Protein AF-A0A2S8G093-F1 (afdb_monomer_lite)

Secondary structure (DSSP, 8-state):
--HHHHHHTTSS--HHHHHHHHHHHHHHHHHHHHHHHHHHHHHHHHHHHHHHHHHHHTTS--------

InterPro domains:
  IPR003369 Sec-independent protein translocase protein TatA/B/E [PF02416] (12-58)
  IPR006312 Sec-independent protein translocase protein TatA/E [MF_00236] (10-67)
  IPR006312 Sec-independent protein translocase protein TatA/E [TIGR01411] (12-57)

Radius of gyration: 23.88 Å; chains: 1; bounding box: 56×29×62 Å

Foldseek 3Di:
DCVVVVCCVPVDCDPVVVVVVVVVCCVVQNPPRVVVVVVVVVVVVVVVVVVVVVVVCVVPPDDPPPDD

Structure (mmCIF, N/CA/C/O backbone):
data_AF-A0A2S8G093-F1
#
_entry.id   AF-A0A2S8G093-F1
#
loop_
_atom_site.group_PDB
_atom_site.id
_atom_site.type_symbol
_atom_site.label_atom_id
_atom_site.label_alt_id
_atom_site.label_comp_id
_atom_site.label_asym_id
_atom_site.label_entity_id
_atom_site.label_seq_id
_atom_site.pdbx_PDB_ins_code
_atom_site.Cartn_x
_atom_site.Cartn_y
_atom_site.Cartn_z
_atom_site.occupancy
_atom_site.B_iso_or_equiv
_atom_site.auth_seq_id
_atom_site.auth_comp_id
_atom_site.auth_asym_id
_atom_site.auth_atom_id
_atom_site.pdbx_PDB_model_num
ATOM 1 N N . MET A 1 1 ? 22.217 11.839 -22.946 1.00 57.41 1 MET A N 1
ATOM 2 C CA . MET A 1 1 ? 20.748 12.023 -22.792 1.00 57.41 1 MET A CA 1
ATOM 3 C C . MET A 1 1 ? 20.111 10.946 -21.909 1.00 57.41 1 MET A C 1
ATOM 5 O O . MET A 1 1 ? 18.966 11.112 -21.516 1.00 57.41 1 MET A O 1
ATOM 9 N N . ASN A 1 2 ? 20.842 9.888 -21.539 1.00 61.47 2 ASN A N 1
ATOM 10 C CA . ASN A 1 2 ? 20.325 8.766 -20.749 1.00 61.47 2 ASN A CA 1
ATOM 11 C C . ASN A 1 2 ? 20.771 8.817 -19.272 1.00 61.47 2 ASN A C 1
ATOM 13 O O . ASN A 1 2 ? 20.285 8.039 -18.461 1.00 61.47 2 ASN A O 1
ATOM 17 N N . ASP A 1 3 ? 21.643 9.759 -18.905 1.00 57.25 3 ASP A N 1
ATOM 18 C CA . ASP A 1 3 ? 22.225 9.852 -17.559 1.00 57.25 3 ASP A CA 1
ATOM 19 C C . ASP A 1 3 ? 21.235 10.374 -16.504 1.00 57.25 3 ASP A C 1
ATOM 21 O O . ASP A 1 3 ? 21.292 9.966 -15.350 1.00 57.25 3 ASP A O 1
ATOM 25 N N . LEU A 1 4 ? 20.252 11.197 -16.897 1.00 58.47 4 LEU A N 1
ATOM 26 C CA . LEU A 1 4 ? 19.180 11.653 -16.000 1.00 58.47 4 LEU A CA 1
ATOM 27 C C . LEU A 1 4 ? 18.236 10.505 -15.590 1.00 58.47 4 LEU A C 1
ATOM 29 O O . LEU A 1 4 ? 17.748 10.479 -14.464 1.00 58.47 4 LEU A O 1
ATOM 33 N N . ALA A 1 5 ? 18.027 9.527 -16.481 1.00 62.16 5 ALA A N 1
ATOM 34 C CA . ALA A 1 5 ? 17.246 8.325 -16.186 1.00 62.16 5 ALA A CA 1
ATOM 35 C C . ALA A 1 5 ? 17.982 7.389 -15.211 1.00 62.16 5 ALA A C 1
ATOM 37 O O . ALA A 1 5 ? 17.351 6.741 -14.381 1.00 62.16 5 ALA A O 1
ATOM 38 N N . LEU A 1 6 ? 19.317 7.362 -15.272 1.00 61.03 6 LEU A N 1
ATOM 39 C CA . LEU A 1 6 ? 20.152 6.597 -14.348 1.00 61.03 6 LEU A CA 1
ATOM 40 C C . LEU A 1 6 ? 20.246 7.264 -12.963 1.00 61.03 6 LEU A C 1
ATOM 42 O O . LEU A 1 6 ? 20.265 6.573 -11.950 1.00 61.03 6 LEU A O 1
ATOM 46 N N . PHE A 1 7 ? 20.237 8.601 -12.902 1.00 56.69 7 PHE A N 1
ATOM 47 C CA . PHE A 1 7 ? 20.207 9.351 -11.639 1.00 56.69 7 PHE A CA 1
ATOM 48 C C . PHE A 1 7 ? 18.863 9.246 -10.897 1.00 56.69 7 PHE A C 1
ATOM 50 O O . PHE A 1 7 ? 18.866 9.200 -9.667 1.00 56.69 7 PHE A O 1
ATOM 57 N N . GLY A 1 8 ? 17.734 9.131 -11.610 1.00 60.03 8 GLY A N 1
ATOM 58 C CA . GLY A 1 8 ? 16.435 8.801 -11.001 1.00 60.03 8 GLY A CA 1
ATOM 59 C C . GLY A 1 8 ? 16.434 7.436 -10.302 1.00 60.03 8 GLY A C 1
ATOM 60 O O . GLY A 1 8 ? 15.883 7.310 -9.219 1.00 60.03 8 GLY A O 1
ATOM 61 N N . PHE A 1 9 ? 17.165 6.468 -10.863 1.00 59.81 9 PHE A N 1
ATOM 62 C CA . PHE A 1 9 ? 17.297 5.103 -10.344 1.00 59.81 9 PHE A CA 1
ATOM 63 C C . PHE A 1 9 ? 18.199 4.983 -9.092 1.00 59.81 9 PHE A C 1
ATOM 65 O O . PHE A 1 9 ? 18.160 3.968 -8.402 1.00 59.81 9 PHE A O 1
ATOM 72 N N . ILE A 1 10 ? 19.045 5.983 -8.796 1.00 60.25 10 ILE A N 1
ATOM 73 C CA . ILE A 1 10 ? 20.079 5.910 -7.735 1.00 60.25 10 ILE A CA 1
ATOM 74 C C . ILE A 1 10 ? 19.887 6.987 -6.639 1.00 60.25 10 ILE A C 1
ATOM 76 O O . ILE A 1 10 ? 20.437 6.859 -5.546 1.00 60.25 10 ILE A O 1
ATOM 80 N N . GLY A 1 11 ? 19.081 8.030 -6.877 1.00 63.75 11 GLY A N 1
ATOM 81 C CA . GLY A 1 11 ? 18.924 9.179 -5.967 1.00 63.75 11 GLY A CA 1
ATOM 82 C C . GLY A 1 11 ? 17.887 9.045 -4.841 1.00 63.75 11 GLY A C 1
ATOM 83 O O . GLY A 1 11 ? 17.804 9.931 -3.991 1.00 63.75 11 GLY A O 1
ATOM 84 N N . GLY A 1 12 ? 17.096 7.973 -4.811 1.00 68.75 12 GLY A N 1
ATOM 85 C CA . GLY A 1 12 ? 16.050 7.740 -3.810 1.00 68.75 12 GLY A CA 1
ATOM 86 C C . GLY A 1 12 ? 14.909 6.907 -4.385 1.00 68.75 12 GLY A C 1
ATOM 87 O O . GLY A 1 12 ? 14.782 6.803 -5.599 1.00 68.75 12 GLY A O 1
ATOM 88 N N . ILE A 1 13 ? 14.081 6.305 -3.524 1.00 71.44 13 ILE A N 1
ATOM 89 C CA . ILE A 1 13 ? 12.854 5.632 -3.975 1.00 71.44 13 ILE A CA 1
ATOM 90 C C . ILE A 1 13 ? 11.914 6.713 -4.514 1.00 71.44 13 ILE A C 1
ATOM 92 O O . ILE A 1 13 ? 11.222 7.394 -3.755 1.00 71.44 13 ILE A O 1
ATOM 96 N N . GLY A 1 14 ? 11.940 6.909 -5.826 1.00 81.00 14 GLY A N 1
ATOM 97 C CA . GLY A 1 14 ? 11.042 7.793 -6.534 1.00 81.00 14 GLY A CA 1
ATOM 98 C C . GLY A 1 14 ? 9.684 7.139 -6.767 1.00 81.00 14 GLY A C 1
ATOM 99 O O . GLY A 1 14 ? 9.442 5.950 -6.534 1.00 81.00 14 GLY A O 1
ATOM 100 N N . MET A 1 15 ? 8.752 7.947 -7.264 1.00 84.12 15 MET A N 1
ATOM 101 C CA . MET A 1 15 ? 7.414 7.476 -7.625 1.00 84.12 15 MET A CA 1
ATOM 102 C C . MET A 1 15 ? 7.459 6.415 -8.739 1.00 84.12 15 MET A C 1
ATOM 104 O O . MET A 1 15 ? 6.575 5.564 -8.818 1.00 84.12 15 MET A O 1
ATOM 108 N N . GLN A 1 16 ? 8.505 6.427 -9.568 1.00 83.44 16 GLN A N 1
ATOM 109 C CA . GLN A 1 16 ? 8.698 5.472 -10.654 1.00 83.44 16 GLN A CA 1
ATOM 110 C C . GLN A 1 16 ? 9.042 4.069 -10.132 1.00 83.44 16 GLN A C 1
ATOM 112 O O . GLN A 1 16 ? 8.436 3.092 -10.575 1.00 83.44 16 GLN A O 1
ATOM 117 N N . GLU A 1 17 ? 9.933 3.960 -9.146 1.00 84.44 17 GLU A N 1
ATOM 118 C CA . GLU A 1 17 ? 10.283 2.702 -8.477 1.00 84.44 17 GLU A CA 1
ATOM 119 C C . GLU A 1 17 ? 9.059 2.099 -7.776 1.00 84.44 17 GLU A C 1
ATOM 121 O O . GLU A 1 17 ? 8.795 0.902 -7.901 1.00 84.44 17 GLU A O 1
ATOM 126 N N . MET A 1 18 ? 8.262 2.939 -7.105 1.00 89.25 18 MET A N 1
ATOM 127 C CA . MET A 1 18 ? 7.016 2.518 -6.453 1.00 89.25 18 MET A CA 1
ATOM 128 C C . MET A 1 18 ? 6.000 1.945 -7.449 1.00 89.25 18 MET A C 1
ATOM 130 O O . MET A 1 18 ? 5.360 0.932 -7.160 1.00 89.25 18 MET A O 1
ATOM 134 N N . ILE A 1 19 ? 5.865 2.551 -8.634 1.00 91.69 19 ILE A N 1
ATOM 135 C CA . ILE A 1 19 ? 4.981 2.042 -9.694 1.00 91.69 19 ILE A CA 1
ATOM 136 C C . ILE A 1 19 ? 5.493 0.703 -10.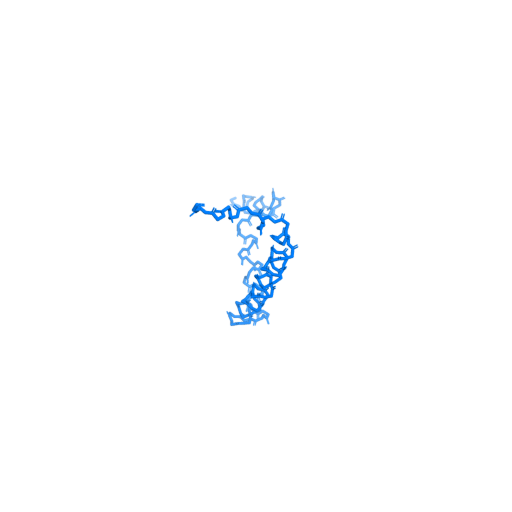231 1.00 91.69 19 ILE A C 1
ATOM 138 O O . ILE A 1 19 ? 4.705 -0.229 -10.379 1.00 91.69 19 ILE A O 1
ATOM 142 N N . ILE A 1 20 ? 6.798 0.575 -10.488 1.00 91.94 20 ILE A N 1
ATOM 143 C CA . ILE A 1 20 ? 7.393 -0.683 -10.966 1.00 91.94 20 ILE A CA 1
ATOM 144 C C . ILE A 1 20 ? 7.166 -1.802 -9.942 1.00 91.94 20 ILE A C 1
ATOM 146 O O . ILE A 1 20 ? 6.716 -2.890 -10.304 1.00 91.94 20 ILE A O 1
ATOM 150 N N . PHE A 1 21 ? 7.404 -1.525 -8.660 1.00 91.00 21 PHE A N 1
ATOM 151 C CA . PHE A 1 21 ? 7.155 -2.475 -7.579 1.00 91.00 21 PHE A CA 1
ATOM 152 C C . PHE A 1 21 ? 5.675 -2.875 -7.493 1.00 91.00 21 PHE A C 1
ATOM 154 O O . PHE A 1 21 ? 5.358 -4.063 -7.394 1.00 91.00 21 PHE A O 1
ATOM 161 N N . LEU A 1 22 ? 4.758 -1.909 -7.606 1.00 92.50 22 LEU A N 1
ATOM 162 C CA . LEU A 1 22 ? 3.320 -2.171 -7.625 1.00 92.50 22 LEU A CA 1
ATOM 163 C C . LEU A 1 22 ? 2.924 -3.074 -8.800 1.00 92.50 22 LEU A C 1
ATOM 165 O O . LEU A 1 22 ? 2.147 -4.008 -8.609 1.00 92.50 22 LEU A O 1
ATOM 169 N N . VAL A 1 23 ? 3.473 -2.841 -9.995 1.00 94.69 23 VAL A N 1
ATOM 170 C CA . VAL A 1 23 ? 3.219 -3.692 -11.167 1.00 94.69 23 VAL A CA 1
ATOM 171 C C . VAL A 1 23 ? 3.729 -5.114 -10.933 1.00 94.69 23 VAL A C 1
ATOM 173 O O . VAL A 1 23 ? 3.005 -6.063 -11.224 1.00 94.69 23 VAL A O 1
ATOM 176 N N . ILE A 1 24 ? 4.921 -5.291 -10.356 1.00 94.88 24 ILE A N 1
ATOM 177 C CA . ILE A 1 24 ? 5.451 -6.625 -10.028 1.00 94.88 24 ILE A CA 1
ATOM 178 C C . ILE A 1 24 ? 4.530 -7.350 -9.039 1.00 94.88 24 ILE A C 1
ATOM 180 O O . ILE A 1 24 ? 4.165 -8.505 -9.271 1.00 94.88 24 ILE A O 1
ATOM 184 N N . LEU A 1 25 ? 4.097 -6.678 -7.968 1.00 94.31 25 LEU A N 1
ATOM 185 C CA . LEU A 1 25 ? 3.145 -7.262 -7.020 1.00 94.31 25 LEU A CA 1
ATOM 186 C C . LEU A 1 25 ? 1.804 -7.600 -7.686 1.00 94.31 25 LEU A C 1
ATOM 188 O O . LEU A 1 25 ? 1.220 -8.642 -7.394 1.00 94.31 25 LEU A O 1
ATOM 192 N N . LEU A 1 26 ? 1.323 -6.757 -8.600 1.00 94.50 26 LEU A N 1
ATOM 193 C CA . LEU A 1 26 ? 0.109 -7.023 -9.369 1.00 94.50 26 LEU A CA 1
ATOM 194 C C . LEU A 1 26 ? 0.265 -8.209 -10.323 1.00 94.50 26 LEU A C 1
ATOM 196 O O . LEU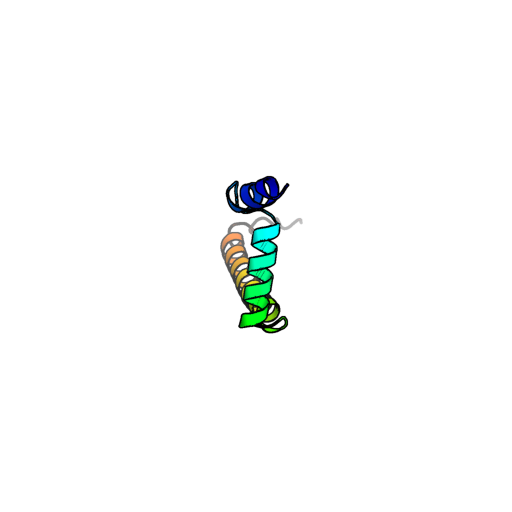 A 1 26 ? -0.710 -8.920 -10.530 1.00 94.50 26 LEU A O 1
ATOM 200 N N . LEU A 1 27 ? 1.447 -8.462 -10.882 1.00 95.00 27 LEU A N 1
ATOM 201 C CA . LEU A 1 27 ? 1.687 -9.649 -11.708 1.00 95.00 27 LEU A CA 1
ATOM 202 C C . LEU A 1 27 ? 1.741 -10.932 -10.868 1.00 95.00 27 LEU A C 1
ATOM 204 O O . LEU A 1 27 ? 1.215 -11.956 -11.293 1.00 95.00 27 LEU A O 1
ATOM 208 N N . LEU A 1 28 ? 2.335 -10.875 -9.673 1.00 94.88 28 LEU A N 1
ATOM 209 C CA . LEU A 1 28 ? 2.441 -12.026 -8.768 1.00 94.88 28 LEU A CA 1
ATOM 210 C C . LEU A 1 28 ? 1.103 -12.386 -8.112 1.00 94.88 28 LEU A C 1
ATOM 212 O O . LEU A 1 28 ? 0.720 -13.552 -8.066 1.00 94.88 28 LEU A O 1
ATOM 216 N N . PHE A 1 29 ? 0.397 -11.385 -7.586 1.00 93.19 29 PHE A N 1
ATOM 217 C CA . PHE A 1 29 ? -0.829 -11.584 -6.812 1.00 93.19 29 PHE A CA 1
ATOM 218 C C . PHE A 1 29 ? -2.102 -11.333 -7.630 1.00 93.19 29 PHE A C 1
ATOM 220 O O . PHE A 1 29 ? -3.168 -11.840 -7.283 1.00 93.19 29 PHE A O 1
ATOM 227 N N . GLY A 1 30 ? -2.032 -10.573 -8.720 1.00 90.31 30 GLY A N 1
ATOM 228 C CA . GLY A 1 30 ? -3.200 -10.141 -9.485 1.00 90.31 30 GLY A CA 1
ATOM 229 C C . GLY A 1 30 ? -3.872 -8.893 -8.904 1.00 90.31 30 GLY A C 1
ATOM 230 O O . GLY A 1 30 ? -3.785 -8.590 -7.710 1.00 90.31 30 GLY A O 1
ATOM 231 N N . SER A 1 31 ? -4.633 -8.192 -9.749 1.00 90.69 31 SER A N 1
ATOM 232 C CA . SER A 1 31 ? -5.396 -6.988 -9.379 1.00 90.69 31 SER A CA 1
ATOM 233 C C . SER A 1 31 ? -6.505 -7.237 -8.358 1.00 90.69 31 SER A C 1
ATOM 235 O O . SER A 1 31 ? -6.991 -6.298 -7.736 1.00 90.69 31 SER A O 1
ATOM 237 N N . THR A 1 32 ? -6.912 -8.490 -8.161 1.00 90.75 32 THR A N 1
ATOM 238 C CA . THR A 1 32 ? -8.024 -8.854 -7.274 1.00 90.75 32 THR A CA 1
ATOM 239 C C . THR A 1 32 ? -7.560 -9.247 -5.871 1.00 90.75 32 THR A C 1
ATOM 241 O O . THR A 1 32 ? -8.248 -8.944 -4.896 1.00 90.75 32 THR A O 1
ATOM 244 N N . LYS A 1 33 ? -6.395 -9.902 -5.737 1.00 91.19 33 LYS A N 1
ATOM 245 C CA . LYS A 1 33 ? -5.911 -10.406 -4.439 1.00 91.19 33 LYS A CA 1
ATOM 246 C C . LYS A 1 33 ? -5.346 -9.288 -3.567 1.00 91.19 33 LYS A C 1
ATOM 248 O O . LYS A 1 33 ? -5.675 -9.244 -2.387 1.00 91.19 33 LYS A O 1
ATOM 253 N N . LEU A 1 34 ? -4.572 -8.363 -4.140 1.00 92.25 34 LEU A N 1
ATOM 254 C CA . LEU A 1 34 ? -3.989 -7.226 -3.411 1.00 92.25 34 LEU A CA 1
ATOM 255 C C . LEU A 1 34 ? -5.062 -6.387 -2.683 1.00 92.25 34 LEU A C 1
ATOM 257 O O . LEU A 1 34 ? -4.971 -6.247 -1.463 1.00 92.25 34 LEU A O 1
ATOM 261 N N . PRO A 1 35 ? -6.129 -5.905 -3.357 1.00 89.25 35 PRO A N 1
ATOM 262 C CA . PRO A 1 35 ? -7.188 -5.151 -2.686 1.00 89.25 35 PRO A CA 1
ATOM 263 C C . PRO A 1 35 ? -7.996 -5.998 -1.702 1.00 89.25 35 PRO A C 1
ATOM 265 O O . PRO A 1 35 ? -8.435 -5.487 -0.677 1.00 89.25 35 PRO A O 1
ATOM 268 N N . SER A 1 36 ? -8.207 -7.286 -1.991 1.00 93.69 36 SER A N 1
ATOM 269 C CA . SER A 1 36 ? -8.925 -8.186 -1.083 1.00 93.69 36 SER A CA 1
ATOM 270 C C . SER A 1 36 ? -8.178 -8.372 0.240 1.00 93.69 36 SER A C 1
ATOM 272 O O . SER A 1 36 ? -8.805 -8.297 1.292 1.00 93.69 36 SER A O 1
ATOM 274 N N . LEU A 1 37 ? -6.856 -8.567 0.187 1.00 93.38 37 LEU A N 1
ATOM 275 C CA . LEU A 1 37 ? -5.997 -8.695 1.368 1.00 93.38 37 LEU A CA 1
ATOM 276 C C . LEU A 1 37 ? -5.949 -7.392 2.173 1.00 93.38 37 LEU A C 1
ATOM 278 O O . LEU A 1 37 ? -6.074 -7.418 3.394 1.00 93.38 37 LEU A O 1
ATOM 282 N N . MET A 1 38 ? -5.831 -6.242 1.497 1.00 93.56 38 MET A N 1
ATOM 283 C CA . MET A 1 38 ? -5.892 -4.940 2.171 1.00 93.56 38 MET A CA 1
ATOM 284 C C . MET A 1 38 ? -7.240 -4.714 2.857 1.00 93.56 38 MET A C 1
ATOM 286 O O . MET A 1 38 ? -7.270 -4.196 3.969 1.00 93.56 38 MET A O 1
ATOM 290 N N . ARG A 1 39 ? -8.355 -5.109 2.227 1.00 94.75 39 ARG A N 1
ATOM 291 C CA . ARG A 1 39 ? -9.695 -4.978 2.820 1.00 94.75 39 ARG A CA 1
ATOM 292 C C . ARG A 1 39 ? -9.844 -5.829 4.076 1.00 94.75 39 ARG A C 1
ATOM 294 O O . ARG A 1 39 ? -10.280 -5.294 5.088 1.00 94.75 39 ARG A O 1
ATOM 301 N N . SER A 1 40 ? -9.454 -7.105 4.037 1.00 95.31 40 SER A N 1
ATOM 302 C CA . SER A 1 40 ? -9.536 -7.974 5.219 1.00 95.31 40 SER A CA 1
ATOM 303 C C . SER A 1 40 ? -8.608 -7.496 6.337 1.00 95.31 40 SER A C 1
ATOM 305 O O . SER A 1 40 ? -9.020 -7.434 7.489 1.00 95.31 40 SER A O 1
ATOM 307 N N . MET A 1 41 ? -7.381 -7.082 5.999 1.00 96.12 41 MET A N 1
ATOM 308 C CA . MET A 1 41 ? -6.436 -6.530 6.975 1.00 96.12 41 MET A CA 1
ATOM 309 C C . MET A 1 41 ? -6.956 -5.218 7.578 1.00 96.12 41 MET A C 1
ATOM 311 O O . MET A 1 41 ? -6.879 -5.018 8.787 1.00 96.12 41 MET A O 1
ATOM 315 N N . GLY A 1 42 ? -7.537 -4.341 6.756 1.00 95.62 42 GLY A N 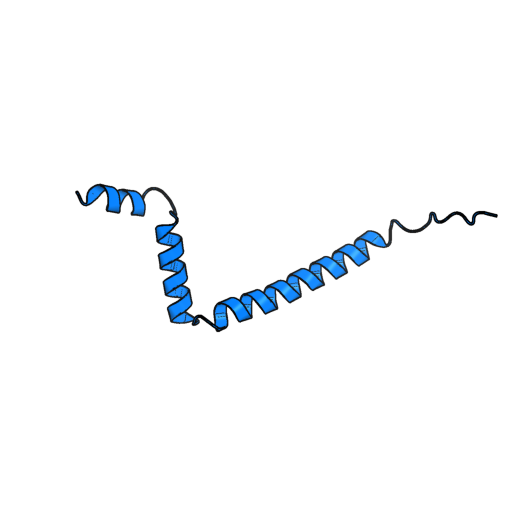1
ATOM 316 C CA . GLY A 1 42 ? -8.143 -3.087 7.199 1.00 95.62 42 GLY A CA 1
ATOM 317 C C . GLY A 1 42 ? -9.344 -3.293 8.120 1.00 95.62 42 GLY A C 1
ATOM 318 O O . GLY A 1 42 ? -9.477 -2.568 9.102 1.00 95.62 42 GLY A O 1
ATOM 319 N N . GLN A 1 43 ? -10.181 -4.301 7.854 1.00 96.38 43 GLN A N 1
ATOM 320 C CA . GLN A 1 43 ? -11.280 -4.681 8.748 1.00 96.38 43 GLN A CA 1
ATOM 321 C C . GLN A 1 43 ? -10.756 -5.130 10.115 1.00 96.38 43 GLN A C 1
ATOM 323 O O . GLN A 1 43 ? -11.180 -4.575 11.127 1.00 96.38 43 GLN A O 1
ATOM 328 N N . SER A 1 44 ? -9.753 -6.016 10.144 1.00 95.94 44 SER A N 1
ATOM 329 C CA . SER A 1 44 ? -9.138 -6.464 11.400 1.00 95.94 44 SER A CA 1
ATOM 330 C C . SER A 1 44 ? -8.505 -5.314 12.189 1.00 95.94 44 SER A C 1
ATOM 332 O O . SER A 1 44 ? -8.680 -5.233 13.400 1.00 95.94 44 SER A O 1
ATOM 334 N N . VAL A 1 45 ? -7.806 -4.389 11.519 1.00 96.38 45 VAL A N 1
ATOM 335 C CA . VAL A 1 45 ? -7.223 -3.200 12.170 1.00 96.38 45 VAL A CA 1
ATOM 336 C C . VAL A 1 45 ? -8.312 -2.266 12.710 1.00 96.38 45 VAL A C 1
ATOM 338 O O . VAL A 1 45 ? -8.162 -1.709 13.796 1.00 96.38 45 VAL A O 1
ATOM 341 N N . ASN A 1 46 ? -9.418 -2.099 11.983 1.00 95.06 46 ASN A N 1
ATOM 342 C CA . ASN A 1 46 ? -10.542 -1.270 12.411 1.00 95.06 46 ASN A CA 1
ATOM 343 C C . ASN A 1 46 ? -11.264 -1.854 13.637 1.00 95.06 46 ASN A C 1
ATOM 345 O O . ASN A 1 46 ? -11.577 -1.122 14.573 1.00 95.06 46 ASN A O 1
ATOM 349 N N . GLU A 1 47 ? -11.501 -3.165 13.651 1.00 95.44 47 GLU A N 1
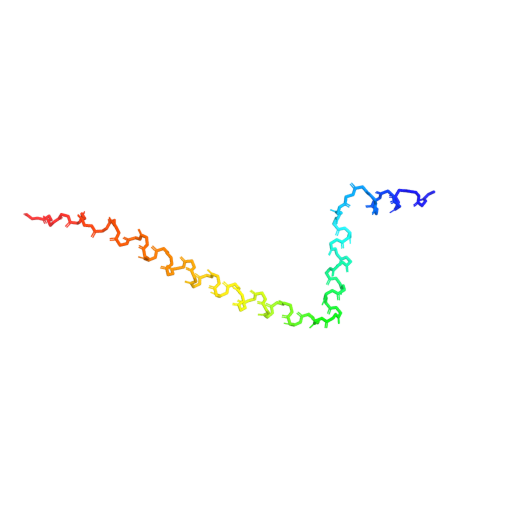ATOM 350 C CA . GLU A 1 47 ? -12.087 -3.883 14.791 1.00 95.44 47 GLU A CA 1
ATOM 351 C C . GLU A 1 47 ? -11.151 -3.875 16.002 1.00 95.44 47 GLU A C 1
ATOM 353 O O . GLU A 1 47 ? -11.597 -3.592 17.113 1.00 95.44 47 GLU A O 1
ATOM 358 N N . PHE A 1 48 ? -9.848 -4.076 15.783 1.00 94.94 48 PHE A N 1
ATOM 359 C CA . PHE A 1 48 ? -8.832 -3.961 16.829 1.00 94.94 48 PHE A CA 1
ATOM 360 C C . PHE A 1 48 ? -8.820 -2.562 17.456 1.00 94.94 48 PHE A C 1
ATOM 362 O O . PHE A 1 48 ? -8.816 -2.429 18.678 1.00 94.94 48 PHE A O 1
ATOM 369 N N . LYS A 1 49 ? -8.875 -1.509 16.630 1.00 93.12 49 LYS A N 1
ATOM 370 C CA . LYS A 1 49 ? -8.938 -0.124 17.111 1.00 93.12 49 LYS A CA 1
ATOM 371 C C . LYS A 1 49 ? -10.222 0.157 17.899 1.00 93.12 49 LYS A C 1
ATOM 373 O O . LYS A 1 49 ? -10.153 0.842 18.912 1.00 93.12 49 LYS A O 1
ATOM 378 N N . ARG A 1 50 ? -11.373 -0.366 17.459 1.00 91.62 50 ARG A N 1
ATOM 379 C CA . ARG A 1 50 ? -12.648 -0.223 18.185 1.00 91.62 50 ARG A CA 1
ATOM 380 C C . ARG A 1 50 ? -12.595 -0.888 19.558 1.00 91.62 50 ARG A C 1
ATOM 382 O O . ARG A 1 50 ? -12.846 -0.210 20.539 1.00 91.62 50 ARG A O 1
ATOM 389 N N . GLY A 1 51 ? -12.169 -2.149 19.637 1.00 91.25 51 GLY A N 1
ATOM 390 C CA . GLY A 1 51 ? -12.052 -2.845 20.924 1.00 91.25 51 GLY A CA 1
ATOM 391 C C . GLY A 1 51 ? -11.049 -2.188 21.882 1.00 91.25 51 GLY A C 1
ATOM 392 O O . GLY A 1 51 ? -11.282 -2.148 23.087 1.00 91.25 51 GLY A O 1
ATOM 393 N N . MET A 1 52 ? -9.957 -1.622 21.353 1.00 90.31 52 MET A N 1
ATOM 394 C CA . MET A 1 52 ? -8.983 -0.872 22.156 1.00 90.31 52 MET A CA 1
ATOM 395 C C . MET A 1 52 ? -9.566 0.436 22.711 1.00 90.31 52 MET A C 1
ATOM 397 O O . MET A 1 52 ? -9.292 0.791 23.856 1.00 90.31 52 MET A O 1
ATOM 401 N N . ASN A 1 53 ? -10.364 1.146 21.908 1.00 86.88 53 ASN A N 1
ATOM 402 C CA . ASN A 1 53 ? -11.037 2.372 22.329 1.00 86.88 53 ASN A CA 1
ATOM 403 C C . ASN A 1 53 ? -12.119 2.084 23.373 1.00 86.88 53 ASN A C 1
ATOM 405 O O . ASN A 1 53 ? -12.130 2.760 24.389 1.00 86.88 53 ASN A O 1
ATOM 409 N N . ASP A 1 54 ? -12.945 1.055 23.173 1.00 78.69 54 ASP A N 1
ATOM 410 C CA . ASP A 1 54 ? -13.984 0.665 24.139 1.00 78.69 54 ASP A CA 1
ATOM 411 C C . ASP A 1 54 ? -13.360 0.292 25.502 1.00 78.69 54 ASP A C 1
ATOM 413 O O . ASP A 1 54 ? -13.886 0.644 26.547 1.00 78.69 54 ASP A O 1
ATOM 417 N N . THR A 1 55 ? -12.174 -0.332 25.509 1.00 69.62 55 THR A N 1
ATOM 418 C CA . THR A 1 55 ? -11.435 -0.641 26.755 1.00 69.62 55 THR A CA 1
ATOM 419 C C . THR A 1 55 ? -10.817 0.605 27.410 1.00 69.62 55 THR A C 1
ATOM 421 O O . THR A 1 55 ? -10.523 0.601 28.603 1.00 69.62 55 THR A O 1
ATOM 424 N N . SER A 1 56 ? -10.563 1.659 26.629 1.00 65.06 56 SER A N 1
ATOM 425 C CA . SER A 1 56 ? -9.976 2.914 27.119 1.00 65.06 56 SER A CA 1
ATOM 426 C C . SER A 1 56 ? -11.038 3.912 27.602 1.00 65.06 56 SER A C 1
ATOM 428 O O . SER A 1 56 ? -10.706 4.776 28.402 1.00 65.06 56 SER A O 1
ATOM 430 N N . ASP A 1 57 ? -12.279 3.785 27.123 1.00 62.22 57 ASP A N 1
ATOM 431 C CA . ASP A 1 57 ? -13.421 4.677 27.394 1.00 62.22 57 ASP A CA 1
ATOM 432 C C . ASP A 1 57 ? -14.251 4.247 28.627 1.00 62.22 57 ASP A C 1
ATOM 434 O O . ASP A 1 57 ? -15.034 5.028 29.167 1.00 62.22 57 ASP A O 1
ATOM 438 N N . ASP A 1 58 ? -14.001 3.045 29.166 1.00 57.47 58 ASP A N 1
ATOM 439 C CA . ASP A 1 58 ? -14.544 2.574 30.456 1.00 57.47 58 ASP A CA 1
ATOM 440 C C . ASP A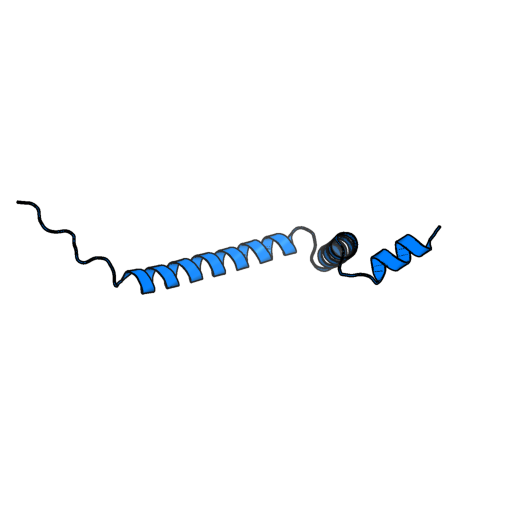 1 58 ? -14.048 3.401 31.677 1.00 57.47 58 ASP A C 1
ATOM 442 O O . ASP A 1 58 ? -14.410 3.110 32.819 1.00 57.47 58 ASP A O 1
ATOM 446 N N . GLY A 1 59 ? -13.225 4.440 31.471 1.00 55.75 59 GLY A N 1
ATOM 447 C CA . GLY A 1 59 ? -12.764 5.378 32.502 1.00 55.75 59 GLY A CA 1
ATOM 448 C C . GLY A 1 59 ? -13.541 6.700 32.603 1.00 55.75 59 GLY A C 1
ATOM 449 O O . GLY A 1 59 ? -13.297 7.460 33.545 1.00 55.75 59 GLY A O 1
ATOM 450 N N . ASP A 1 60 ? -14.464 6.990 31.676 1.00 56.16 60 ASP A N 1
ATOM 451 C CA . ASP A 1 60 ? -14.833 8.388 31.386 1.00 56.16 60 ASP A CA 1
ATOM 452 C C . ASP A 1 60 ? -16.343 8.690 31.516 1.00 56.16 60 ASP A C 1
ATOM 454 O O . ASP A 1 60 ? -16.764 9.848 31.442 1.00 56.16 60 ASP A O 1
ATOM 458 N N . HIS A 1 61 ? -17.179 7.684 31.785 1.00 53.38 61 HIS A N 1
ATOM 459 C CA . HIS A 1 61 ? -18.637 7.834 31.853 1.00 53.38 61 HIS A CA 1
ATOM 460 C C . HIS A 1 61 ? -19.224 7.602 33.263 1.00 53.38 61 HIS A C 1
ATOM 462 O O . HIS A 1 61 ? -20.052 6.721 33.463 1.00 53.38 61 HIS A O 1
ATOM 468 N N . GLU A 1 62 ? -18.871 8.449 34.243 1.00 57.69 62 GLU A N 1
ATOM 469 C CA . GLU A 1 62 ? -19.659 8.629 35.488 1.00 57.69 62 GLU A CA 1
ATOM 470 C C . GLU A 1 62 ? -19.892 10.115 35.839 1.00 57.69 62 GLU A C 1
ATOM 472 O O . GLU A 1 62 ? -19.637 10.578 36.947 1.00 57.69 62 GLU A O 1
ATOM 477 N N . SER A 1 63 ? -20.400 10.918 34.901 1.00 57.28 63 SER A N 1
ATOM 478 C CA . SER A 1 63 ? -20.919 12.250 35.259 1.00 57.28 63 SER A CA 1
ATOM 479 C C . SER A 1 63 ? -22.116 12.690 34.420 1.00 57.28 63 SER A C 1
ATOM 481 O O . SER A 1 63 ? -22.151 13.791 33.878 1.00 57.28 63 SER A O 1
ATO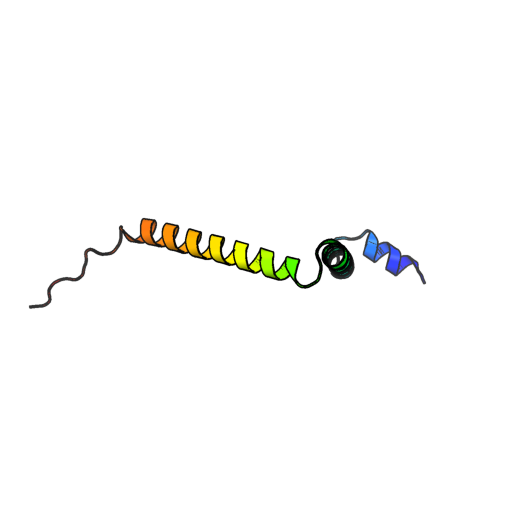M 483 N N . GLU A 1 64 ? -23.158 11.859 34.360 1.00 58.50 64 GLU A N 1
ATOM 484 C CA . GLU A 1 64 ? -24.504 12.378 34.106 1.00 58.50 64 GLU A CA 1
ATOM 485 C C . GLU A 1 64 ? -25.214 12.590 35.450 1.00 58.50 64 GLU A C 1
ATOM 487 O O . GLU A 1 64 ? -25.864 11.704 36.001 1.00 58.50 64 GLU A O 1
ATOM 492 N N . SER A 1 65 ? -25.027 13.786 36.013 1.00 58.44 65 SER A N 1
ATOM 493 C CA . SER A 1 65 ? -25.773 14.285 37.168 1.00 58.44 65 SER A CA 1
ATOM 494 C C . SER A 1 65 ? -27.282 14.220 36.891 1.00 58.44 65 SER A C 1
ATOM 496 O O . SER A 1 65 ? -27.742 14.883 35.954 1.00 58.44 65 SER A O 1
ATOM 498 N N . PRO A 1 66 ? -28.085 13.511 37.709 1.00 67.81 66 PRO A N 1
ATOM 499 C CA . PRO A 1 66 ? -29.535 13.587 37.624 1.00 67.81 66 PRO A CA 1
ATOM 500 C C . PRO A 1 66 ? -29.964 15.022 37.924 1.00 67.81 66 PRO A C 1
ATOM 502 O O . PRO A 1 66 ? -29.841 15.517 39.044 1.00 67.81 66 PRO A O 1
ATOM 505 N N . LYS A 1 67 ? -30.435 15.721 36.896 1.00 68.12 67 LYS A N 1
ATOM 506 C CA . LYS A 1 67 ? -31.054 17.033 37.034 1.00 68.12 67 LYS A CA 1
ATOM 507 C C . LYS A 1 67 ? -32.505 16.842 37.472 1.00 68.12 67 LYS A C 1
ATOM 509 O O . LYS A 1 67 ? -33.347 16.677 36.596 1.00 68.12 67 LYS A O 1
ATOM 514 N N . VAL A 1 68 ? -32.781 16.905 38.779 1.00 63.84 68 VAL A N 1
ATOM 515 C CA . VAL A 1 68 ? -34.081 17.309 39.367 1.00 63.84 68 VAL A CA 1
ATOM 516 C C . VAL A 1 68 ? -33.914 17.828 40.789 1.00 63.84 68 VAL A C 1
ATOM 518 O O . VAL A 1 68 ? -33.271 17.134 41.602 1.00 63.84 68 VAL A O 1
#

Sequence (68 aa):
MNDLALFGFIGGIGMQEMIIFLVILLLLFGSTKLPSLMRSMGQSVNEFKRGMNDTSDDGDHESESPKV

Organism: NCBI:txid124

pLDDT: mean 79.61, std 15.65, range [53.38, 96.38]